Protein AF-A0A0C9UGR8-F1 (afdb_monomer_lite)

Organism: Sphaerobolus stellatus (strain SS14) (NCBI:txid990650)

Radius of gyration: 20.51 Å; chains: 1; bounding box: 26×52×56 Å

Structure (mmCIF, N/CA/C/O backbone):
data_AF-A0A0C9UGR8-F1
#
_entry.id   AF-A0A0C9UGR8-F1
#
loop_
_atom_site.group_PDB
_atom_site.id
_atom_site.type_symbol
_atom_site.label_atom_id
_atom_site.label_alt_id
_atom_site.label_comp_id
_atom_site.label_asym_id
_atom_site.label_entity_id
_atom_site.label_seq_id
_atom_site.pdbx_PDB_ins_code
_atom_site.Cartn_x
_atom_site.Cartn_y
_atom_site.Cartn_z
_atom_site.occupancy
_atom_site.B_iso_or_equiv
_atom_site.auth_seq_id
_atom_site.auth_comp_id
_atom_site.auth_asym_id
_atom_site.auth_atom_id
_atom_site.pdbx_PDB_model_num
ATOM 1 N N . MET A 1 1 ? -17.859 22.526 47.858 1.00 44.75 1 MET A N 1
ATOM 2 C CA . MET A 1 1 ? -17.879 22.739 46.397 1.00 44.75 1 MET A CA 1
ATOM 3 C C . MET A 1 1 ? -16.640 22.083 45.815 1.00 44.75 1 MET A C 1
ATOM 5 O O . MET A 1 1 ? -15.570 22.665 45.897 1.00 44.75 1 MET A O 1
ATOM 9 N N . CYS A 1 2 ? -16.788 20.860 45.307 1.00 41.75 2 CYS A N 1
ATOM 10 C CA . CYS A 1 2 ? -15.767 20.139 44.541 1.00 41.75 2 CYS A CA 1
ATOM 11 C C . CYS A 1 2 ? -16.459 19.508 43.328 1.00 41.75 2 CYS A C 1
ATOM 13 O O . CYS A 1 2 ? -16.460 18.296 43.170 1.00 41.75 2 CYS A O 1
ATOM 15 N N . ASP A 1 3 ? -17.097 20.335 42.502 1.00 48.06 3 ASP A N 1
ATOM 16 C CA . ASP A 1 3 ? -17.665 19.897 41.228 1.00 48.06 3 ASP A CA 1
ATOM 17 C C . ASP A 1 3 ? -16.686 20.242 40.109 1.00 48.06 3 ASP A C 1
ATOM 19 O O . ASP A 1 3 ? -16.959 21.067 39.241 1.00 48.06 3 ASP A O 1
ATOM 23 N N . ILE A 1 4 ? -15.514 19.604 40.122 1.00 55.28 4 ILE A N 1
ATOM 24 C CA . ILE A 1 4 ? -14.797 19.414 38.864 1.00 55.28 4 ILE A CA 1
ATOM 25 C C . ILE A 1 4 ? -15.451 18.195 38.228 1.00 55.28 4 ILE A C 1
ATOM 27 O O . ILE A 1 4 ? -15.062 17.057 38.489 1.00 55.28 4 ILE A O 1
ATOM 31 N N . LYS A 1 5 ? -16.484 18.432 37.412 1.00 59.34 5 LYS A N 1
ATOM 32 C CA . LYS A 1 5 ? -16.940 17.441 36.437 1.00 59.34 5 LYS A CA 1
ATOM 33 C C . LYS A 1 5 ? -15.803 17.210 35.445 1.00 59.34 5 LYS A C 1
ATOM 35 O O . LYS A 1 5 ? -15.747 17.828 34.388 1.00 59.34 5 LYS A O 1
ATOM 40 N N . TRP A 1 6 ? -14.899 16.302 35.791 1.00 51.97 6 TRP A N 1
ATOM 41 C CA . TRP A 1 6 ? -14.014 15.629 34.848 1.00 51.97 6 TRP A CA 1
ATOM 42 C C . TRP A 1 6 ? -14.821 14.560 34.098 1.00 51.97 6 TRP A C 1
ATOM 44 O O . TRP A 1 6 ? -14.461 13.386 34.053 1.00 51.97 6 TRP A O 1
ATOM 54 N N . GLU A 1 7 ? -15.947 14.954 33.500 1.00 60.94 7 GLU A N 1
ATOM 55 C CA . GLU A 1 7 ? -16.468 14.186 32.381 1.00 60.94 7 GLU A CA 1
ATOM 56 C C . GLU A 1 7 ? -15.548 14.546 31.223 1.00 60.94 7 GLU A C 1
ATOM 58 O O . GLU A 1 7 ? -15.772 15.506 30.486 1.00 60.94 7 GLU A O 1
ATOM 63 N N . ALA A 1 8 ? -14.448 13.801 31.121 1.00 58.97 8 ALA A N 1
ATOM 64 C CA . ALA A 1 8 ? -13.691 13.702 29.897 1.00 58.97 8 ALA A CA 1
ATOM 65 C C . ALA A 1 8 ? -14.714 13.519 28.773 1.00 58.97 8 ALA A C 1
ATOM 67 O O . ALA A 1 8 ? -15.338 12.458 28.668 1.00 58.97 8 ALA A O 1
ATOM 6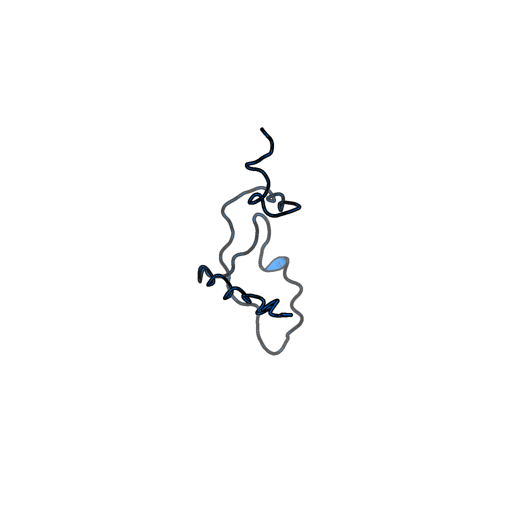8 N N . GLN A 1 9 ? -14.928 14.560 27.966 1.00 61.94 9 GLN A N 1
ATOM 69 C CA . GLN A 1 9 ? -15.571 14.416 26.673 1.00 61.94 9 GLN A CA 1
ATOM 70 C C . GLN A 1 9 ? -14.658 13.475 25.896 1.00 61.94 9 GLN A C 1
ATOM 72 O O . GLN A 1 9 ? -13.716 13.908 25.239 1.00 61.94 9 GLN A O 1
ATOM 77 N N . ARG A 1 10 ? -14.885 12.164 26.046 1.00 62.78 10 ARG A N 1
ATOM 78 C CA . ARG A 1 10 ? -14.345 11.141 25.164 1.00 62.78 10 ARG A CA 1
ATOM 79 C C . ARG A 1 10 ? -14.925 11.491 23.810 1.00 62.78 10 ARG A C 1
ATOM 81 O O . ARG A 1 10 ? -16.085 11.205 23.527 1.00 62.78 10 ARG A O 1
ATOM 88 N N . THR A 1 11 ? -14.152 12.256 23.055 1.00 71.94 11 THR A N 1
ATOM 89 C CA . THR A 1 11 ? -14.508 12.711 21.726 1.00 71.94 11 THR A CA 1
ATOM 90 C C . THR A 1 11 ? -14.839 11.474 20.907 1.00 71.94 11 THR A C 1
ATOM 92 O O . THR A 1 11 ? -14.107 10.481 20.917 1.00 71.94 11 THR A O 1
ATOM 95 N N . ASN A 1 12 ? -16.000 11.494 20.256 1.00 82.06 12 ASN A N 1
ATOM 96 C CA . ASN A 1 12 ? -16.356 10.418 19.345 1.00 82.06 12 ASN A CA 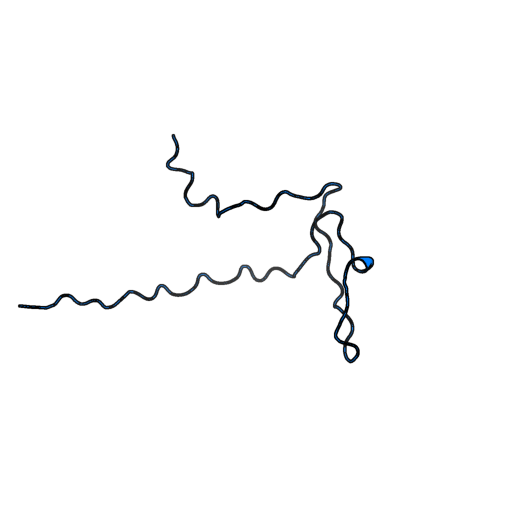1
ATOM 97 C C . ASN A 1 12 ? -15.270 10.326 18.260 1.00 82.06 12 ASN A C 1
ATOM 99 O O . ASN A 1 12 ? -14.837 11.368 17.758 1.00 82.06 12 ASN A O 1
ATOM 103 N N . PRO A 1 13 ? -14.817 9.115 17.896 1.00 87.12 13 PRO A N 1
ATOM 104 C CA . PRO A 1 13 ? -13.797 8.951 16.872 1.00 87.12 13 PRO A CA 1
ATOM 105 C C . PRO A 1 13 ? -14.283 9.536 15.545 1.00 87.12 13 PRO A C 1
ATOM 107 O O . PRO A 1 13 ? -15.451 9.389 15.173 1.00 87.12 13 PRO A O 1
ATOM 110 N N . VAL A 1 14 ? -13.374 10.187 14.820 1.00 87.06 14 VAL A N 1
ATOM 111 C CA . VAL A 1 14 ? -13.671 10.718 13.488 1.00 87.06 14 VAL A CA 1
ATOM 112 C C . VAL A 1 14 ? -14.000 9.541 12.556 1.00 87.06 14 VAL A C 1
ATOM 114 O O . VAL A 1 14 ? -13.225 8.581 12.499 1.00 87.06 14 VAL A O 1
ATOM 117 N N . PRO A 1 15 ? -15.130 9.572 11.825 1.00 91.25 15 PRO A N 1
ATOM 118 C CA . PRO A 1 15 ? -15.491 8.496 10.911 1.00 91.25 15 PRO A CA 1
ATOM 119 C C . PRO A 1 15 ? -14.443 8.275 9.812 1.00 91.25 15 PRO A C 1
ATOM 121 O O . PRO A 1 15 ? -13.868 9.221 9.276 1.00 91.25 15 PRO A O 1
ATOM 124 N N . ALA A 1 16 ? -14.237 7.015 9.424 1.00 91.19 16 ALA A N 1
ATOM 125 C CA . ALA A 1 16 ? -13.332 6.672 8.332 1.00 91.19 16 ALA A CA 1
ATOM 126 C C . ALA A 1 16 ? -13.851 7.174 6.973 1.00 91.19 16 ALA A C 1
ATOM 128 O O . ALA A 1 16 ? -15.048 7.134 6.692 1.00 91.19 16 ALA A O 1
ATOM 129 N N . VAL A 1 17 ? -12.924 7.525 6.079 1.00 92.44 17 VAL A N 1
ATOM 130 C CA . VAL A 1 17 ? -13.203 8.004 4.707 1.00 92.44 17 VAL A CA 1
ATOM 131 C C . VAL A 1 17 ? -13.739 6.889 3.782 1.00 92.44 17 VAL A C 1
ATOM 133 O O . VAL A 1 17 ? -14.137 7.151 2.654 1.00 92.44 17 VAL A O 1
ATOM 136 N N . LYS A 1 18 ? -13.779 5.631 4.250 1.00 93.25 18 LYS A N 1
ATOM 137 C CA . LYS A 1 18 ? -14.289 4.448 3.519 1.00 93.25 18 LYS A CA 1
ATOM 138 C C . LYS A 1 18 ? -13.661 4.228 2.131 1.00 93.25 18 LYS A C 1
ATOM 140 O O . LYS A 1 18 ? -14.267 3.595 1.270 1.00 93.25 18 LYS A O 1
ATOM 145 N N . LYS A 1 19 ? -12.438 4.717 1.912 1.00 91.56 19 LYS A N 1
ATOM 146 C CA . LYS A 1 19 ? -11.674 4.421 0.697 1.00 91.56 19 LYS A CA 1
ATOM 147 C C . LYS A 1 19 ? -11.116 2.989 0.745 1.00 91.56 19 LYS A C 1
ATOM 149 O O . LYS A 1 19 ? -10.695 2.562 1.824 1.00 91.56 19 LYS A O 1
ATOM 154 N N . PRO A 1 20 ? -11.086 2.253 -0.383 1.00 94.31 20 PRO A N 1
ATOM 155 C CA . PRO A 1 20 ? -10.363 0.989 -0.461 1.00 94.31 20 PRO A CA 1
ATOM 156 C C . PRO A 1 20 ? -8.880 1.185 -0.135 1.00 94.31 20 PRO A C 1
ATOM 158 O O . PRO A 1 20 ? -8.323 2.260 -0.363 1.00 94.31 20 PRO A O 1
ATOM 161 N N . ALA A 1 21 ? -8.238 0.137 0.374 1.00 95.31 21 ALA A N 1
ATOM 162 C CA . ALA A 1 21 ? -6.791 0.133 0.531 1.00 95.31 21 ALA A CA 1
ATOM 163 C C . ALA A 1 21 ? -6.097 0.109 -0.842 1.00 95.31 21 ALA A C 1
ATOM 165 O O . ALA A 1 21 ? -6.591 -0.508 -1.791 1.00 95.31 21 ALA A O 1
ATOM 166 N N . THR A 1 22 ? -4.938 0.754 -0.921 1.00 96.44 22 THR A N 1
ATOM 167 C CA . THR A 1 22 ? -4.069 0.798 -2.100 1.00 96.44 22 THR A CA 1
ATOM 168 C C . THR A 1 22 ? -2.639 0.447 -1.706 1.00 96.44 22 THR A C 1
ATOM 170 O O . THR A 1 22 ? -2.255 0.565 -0.540 1.00 96.44 22 THR A O 1
ATOM 173 N N . PHE A 1 23 ? -1.856 -0.030 -2.668 1.00 96.81 23 PHE A N 1
ATOM 174 C CA . PHE A 1 23 ? -0.411 -0.113 -2.517 1.00 96.81 23 PHE A CA 1
ATOM 175 C C . PHE A 1 23 ? 0.186 1.296 -2.599 1.00 96.81 23 PHE A C 1
ATOM 177 O O . PHE A 1 23 ? -0.186 2.037 -3.516 1.00 96.81 23 PHE A O 1
ATOM 184 N N . PRO A 1 24 ? 1.129 1.650 -1.707 1.00 96.31 24 PRO A N 1
ATOM 185 C CA . PRO A 1 24 ? 1.903 2.874 -1.850 1.00 96.31 24 PRO A CA 1
ATOM 186 C C . PRO A 1 24 ? 2.609 2.925 -3.204 1.00 96.31 24 PRO A C 1
ATOM 188 O O . PRO A 1 24 ? 2.888 1.884 -3.810 1.00 96.31 24 PRO A O 1
ATOM 191 N N . ALA A 1 25 ? 2.946 4.131 -3.654 1.00 95.88 25 ALA A N 1
ATOM 192 C CA . ALA A 1 25 ? 3.695 4.315 -4.888 1.00 95.88 25 ALA A CA 1
ATOM 193 C C . ALA A 1 25 ? 4.958 3.438 -4.911 1.00 95.88 25 ALA A C 1
ATOM 195 O O . ALA A 1 25 ? 5.613 3.238 -3.886 1.00 95.88 25 ALA A O 1
ATOM 196 N N . THR A 1 26 ? 5.284 2.902 -6.089 1.00 95.31 26 THR A N 1
ATOM 197 C CA . THR A 1 26 ? 6.368 1.929 -6.353 1.00 95.31 26 THR A CA 1
ATOM 198 C C . THR A 1 26 ? 6.202 0.528 -5.750 1.00 95.31 26 THR A C 1
ATOM 200 O O . THR A 1 26 ? 6.916 -0.382 -6.170 1.00 95.31 26 THR A O 1
ATOM 203 N N . LYS A 1 27 ? 5.272 0.310 -4.810 1.00 96.19 27 LYS A N 1
ATOM 204 C CA . LYS A 1 27 ? 5.034 -1.013 -4.216 1.00 96.19 27 LYS A CA 1
ATOM 205 C C . LYS A 1 27 ? 4.012 -1.805 -5.003 1.00 96.19 27 LYS A C 1
ATOM 207 O O . LYS A 1 27 ? 3.075 -1.263 -5.583 1.00 96.19 27 LYS A O 1
ATOM 212 N N . THR A 1 28 ? 4.178 -3.119 -4.986 1.00 95.56 28 THR A N 1
ATOM 213 C CA . THR A 1 28 ? 3.351 -4.054 -5.732 1.00 95.56 28 THR A CA 1
ATOM 214 C C . THR A 1 28 ? 2.925 -5.258 -4.900 1.00 95.56 28 THR A C 1
ATOM 216 O O . THR A 1 28 ? 3.393 -5.481 -3.784 1.00 95.56 28 THR A O 1
ATOM 219 N N . ARG A 1 29 ? 2.059 -6.104 -5.473 1.00 95.94 29 ARG A N 1
ATOM 220 C CA . ARG A 1 29 ? 1.734 -7.419 -4.901 1.00 95.94 29 ARG A CA 1
ATOM 221 C C . ARG A 1 29 ? 2.983 -8.280 -4.669 1.00 95.94 29 ARG A C 1
ATOM 223 O O . ARG A 1 29 ? 2.976 -9.076 -3.738 1.00 95.94 29 ARG A O 1
ATOM 230 N N . ALA A 1 30 ? 4.017 -8.151 -5.503 1.00 95.19 30 ALA A N 1
ATOM 231 C CA . ALA A 1 30 ? 5.239 -8.944 -5.370 1.00 95.19 30 ALA A CA 1
ATOM 232 C C . ALA A 1 30 ? 6.025 -8.600 -4.093 1.00 95.19 30 ALA A C 1
ATOM 234 O O . ALA A 1 30 ? 6.750 -9.445 -3.580 1.00 95.19 30 ALA A O 1
ATOM 235 N N . ASP A 1 31 ? 5.829 -7.396 -3.551 1.00 96.31 31 ASP A N 1
ATOM 236 C CA . ASP A 1 31 ? 6.477 -6.935 -2.321 1.00 96.31 31 ASP A CA 1
ATOM 237 C C . ASP A 1 31 ? 5.761 -7.426 -1.051 1.00 96.31 31 ASP A C 1
ATOM 239 O O . ASP A 1 31 ? 6.240 -7.227 0.067 1.00 96.31 31 ASP A O 1
ATOM 243 N N . VAL A 1 32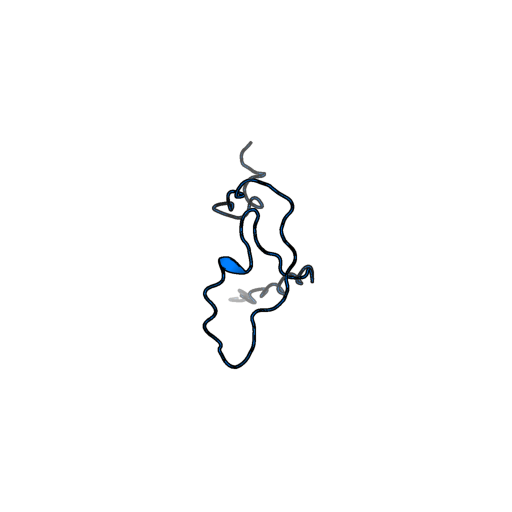 ? 4.602 -8.079 -1.196 1.00 96.94 32 VAL A N 1
ATOM 244 C CA . VAL A 1 32 ? 3.838 -8.611 -0.067 1.00 96.94 32 VAL A CA 1
ATOM 245 C C . VAL A 1 32 ? 4.438 -9.931 0.404 1.00 96.94 32 VAL A C 1
ATOM 247 O O . VAL A 1 32 ? 4.376 -10.952 -0.278 1.00 96.94 32 VAL A O 1
ATOM 250 N N . GLN A 1 33 ? 4.917 -9.944 1.644 1.00 97.19 33 GLN A N 1
ATOM 251 C CA . GLN A 1 33 ? 5.320 -11.164 2.340 1.00 97.19 33 GLN A CA 1
ATOM 252 C C . GLN A 1 33 ? 4.085 -11.861 2.936 1.00 97.19 33 GLN A C 1
ATOM 254 O O . GLN A 1 33 ? 3.733 -11.668 4.099 1.00 97.19 33 GLN A O 1
ATOM 259 N N . GLN A 1 34 ? 3.365 -12.631 2.114 1.00 95.12 34 GLN A N 1
ATOM 260 C CA . GLN A 1 34 ? 2.114 -13.272 2.528 1.00 95.12 34 GLN A CA 1
ATOM 261 C C . GLN A 1 34 ? 2.357 -14.389 3.558 1.00 95.12 34 GLN A C 1
ATOM 263 O O . GLN A 1 34 ? 2.988 -15.397 3.258 1.00 95.12 34 GLN A O 1
ATOM 268 N N . ALA A 1 35 ? 1.782 -14.231 4.754 1.00 95.88 35 ALA A N 1
ATOM 269 C CA . ALA A 1 35 ? 1.868 -15.225 5.829 1.00 95.88 35 ALA A CA 1
ATOM 270 C C . ALA A 1 35 ? 0.649 -16.163 5.901 1.00 95.88 35 ALA A C 1
ATOM 272 O O . ALA A 1 35 ? 0.764 -17.315 6.316 1.00 95.88 35 ALA A O 1
ATOM 273 N N . CYS A 1 36 ? -0.537 -15.688 5.506 1.00 95.50 36 CYS A N 1
ATOM 274 C CA . CYS A 1 36 ? -1.742 -16.514 5.510 1.00 95.50 36 CYS A CA 1
ATOM 275 C C . CYS A 1 36 ? -1.761 -17.419 4.274 1.00 95.50 36 CYS A C 1
ATOM 277 O O . CYS A 1 36 ? -1.919 -16.935 3.156 1.00 95.50 36 CYS A O 1
ATOM 279 N N . LEU A 1 37 ? -1.619 -18.731 4.469 1.00 94.00 37 LEU A N 1
ATOM 280 C CA . LEU A 1 37 ? -1.676 -19.711 3.375 1.00 94.00 37 LEU A CA 1
ATOM 281 C C . LEU A 1 37 ? -3.111 -20.131 3.029 1.00 94.00 37 LEU A C 1
ATOM 283 O O . LEU A 1 37 ? -3.375 -20.563 1.912 1.00 94.00 37 LEU A O 1
ATOM 287 N N . ALA A 1 38 ? -4.042 -19.987 3.975 1.00 97.25 38 ALA A N 1
ATOM 288 C CA . ALA A 1 38 ? -5.440 -20.373 3.794 1.00 97.25 38 ALA A CA 1
ATOM 289 C C . ALA A 1 38 ? -6.236 -19.384 2.925 1.00 97.25 38 ALA A C 1
ATOM 291 O O . ALA A 1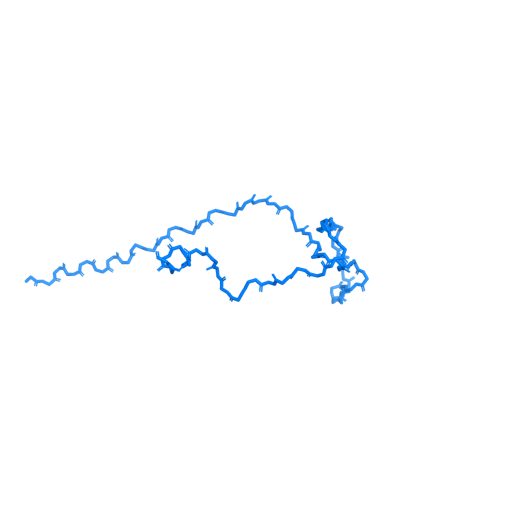 38 ? -7.286 -19.743 2.400 1.00 97.25 38 ALA A O 1
ATOM 292 N N . SER A 1 39 ? -5.763 -18.141 2.785 1.00 96.44 39 SER A N 1
ATOM 293 C CA . SER A 1 39 ? -6.442 -17.103 2.009 1.00 96.44 39 SER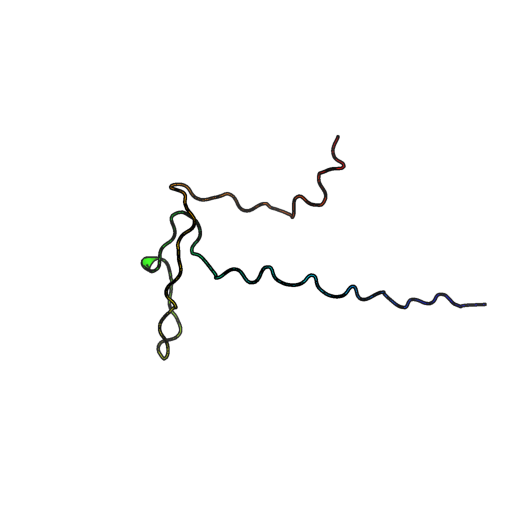 A CA 1
ATOM 294 C C . SER A 1 39 ? -5.434 -16.197 1.294 1.00 96.44 39 SER A C 1
ATOM 296 O O . SER A 1 39 ? -4.482 -15.741 1.934 1.00 96.44 39 SER A O 1
ATOM 298 N N . PRO A 1 40 ? -5.619 -15.922 -0.012 1.00 94.62 40 PRO A N 1
ATOM 299 C CA . PRO A 1 40 ? -4.716 -15.074 -0.779 1.00 94.62 40 PRO A CA 1
ATOM 300 C C . PRO A 1 40 ? -4.810 -13.601 -0.363 1.00 94.62 40 PRO A C 1
ATOM 302 O O . PRO A 1 40 ? -5.876 -13.106 0.007 1.00 94.62 40 PRO A O 1
ATOM 305 N N . PHE A 1 41 ? -3.704 -12.864 -0.498 1.00 96.38 41 PHE A N 1
ATOM 306 C CA . PHE A 1 41 ? -3.720 -11.412 -0.317 1.00 96.38 41 PHE A CA 1
ATOM 307 C C . PHE A 1 41 ? -4.657 -10.742 -1.350 1.00 96.38 41 PHE A C 1
ATOM 309 O O . PHE A 1 41 ? -4.607 -11.098 -2.535 1.00 96.38 41 PHE A O 1
ATOM 316 N N . PRO A 1 42 ? -5.498 -9.765 -0.963 1.00 95.12 42 PRO A N 1
ATOM 317 C CA . PRO A 1 42 ? -6.494 -9.158 -1.853 1.00 95.12 42 PRO A CA 1
ATOM 318 C C . PRO A 1 42 ? -5.877 -8.409 -3.042 1.00 95.12 42 PRO A C 1
ATOM 320 O O . PRO A 1 42 ? -4.710 -8.024 -3.022 1.00 95.12 42 PRO A O 1
ATOM 323 N N . ASN A 1 43 ? -6.651 -8.209 -4.114 1.00 95.31 43 ASN A N 1
ATOM 324 C CA . ASN A 1 43 ? -6.280 -7.326 -5.229 1.00 95.31 43 ASN A CA 1
ATOM 325 C C . ASN A 1 43 ? -6.536 -5.870 -4.841 1.00 95.31 43 ASN A C 1
ATOM 327 O O . ASN A 1 43 ? -7.685 -5.495 -4.621 1.00 95.31 43 ASN A O 1
ATOM 331 N N . LEU A 1 44 ? -5.471 -5.070 -4.769 1.00 97.00 44 LEU A N 1
ATOM 332 C CA . LEU A 1 44 ? -5.528 -3.641 -4.465 1.00 97.00 44 LEU A CA 1
ATOM 333 C C . LEU A 1 44 ? -5.058 -2.827 -5.675 1.00 97.00 44 LEU A C 1
ATOM 335 O O . LEU A 1 44 ? -4.262 -3.311 -6.482 1.00 97.00 44 LEU A O 1
ATOM 339 N N . ALA A 1 45 ? -5.546 -1.594 -5.787 1.00 96.56 45 ALA A N 1
ATOM 340 C CA . ALA A 1 45 ? -5.008 -0.623 -6.736 1.00 96.56 45 ALA A CA 1
ATOM 341 C C . ALA A 1 45 ? -3.683 -0.032 -6.220 1.00 96.56 45 ALA A C 1
ATOM 343 O O . ALA A 1 45 ? -3.335 -0.213 -5.054 1.00 96.56 45 ALA A O 1
ATOM 344 N N . PHE A 1 46 ? -2.963 0.683 -7.081 1.00 95.12 46 PHE A N 1
ATOM 345 C CA . PHE A 1 46 ? -1.699 1.350 -6.755 1.00 95.12 46 PHE A CA 1
ATOM 346 C C . PHE A 1 46 ? -1.909 2.858 -6.694 1.00 95.12 46 PHE A C 1
ATOM 348 O O . PHE A 1 46 ? -2.673 3.412 -7.493 1.00 95.12 46 PHE A O 1
ATOM 355 N N . ASP A 1 47 ? -1.212 3.520 -5.779 1.00 94.44 47 ASP A N 1
ATOM 356 C CA . ASP A 1 47 ? -1.111 4.971 -5.804 1.00 94.44 47 ASP A CA 1
ATOM 357 C C . ASP A 1 47 ? -0.403 5.411 -7.096 1.00 94.44 47 ASP A C 1
ATOM 359 O O . ASP A 1 47 ? 0.547 4.779 -7.567 1.00 94.44 47 ASP A O 1
ATOM 363 N N . LYS A 1 48 ? -0.910 6.482 -7.714 1.00 90.69 48 LYS A N 1
ATOM 364 C CA . LYS A 1 48 ? -0.395 6.991 -8.989 1.00 90.69 48 LYS A CA 1
ATOM 365 C C . LYS A 1 48 ? 0.869 7.809 -8.753 1.00 90.69 48 LYS A C 1
ATOM 367 O O . LYS A 1 48 ? 0.785 9.026 -8.653 1.00 90.69 48 LYS A O 1
ATOM 372 N N . ASP A 1 49 ? 2.014 7.148 -8.694 1.00 91.38 49 ASP A N 1
ATOM 373 C CA . ASP A 1 49 ? 3.313 7.813 -8.766 1.00 91.38 49 ASP A CA 1
ATOM 374 C C . ASP A 1 49 ? 4.418 6.824 -9.169 1.00 91.38 49 ASP A C 1
ATOM 376 O O . ASP A 1 49 ? 4.255 5.604 -9.092 1.00 91.38 49 ASP A O 1
ATOM 380 N N . THR A 1 50 ? 5.544 7.364 -9.621 1.00 90.00 50 THR A N 1
ATOM 381 C CA . THR A 1 50 ? 6.747 6.617 -10.015 1.00 90.00 50 THR A CA 1
ATOM 382 C C . THR A 1 50 ? 7.833 6.626 -8.941 1.00 90.00 50 THR A C 1
ATOM 384 O O . THR A 1 50 ? 8.784 5.853 -9.041 1.00 90.00 50 THR A O 1
ATOM 387 N N . ILE A 1 51 ? 7.687 7.464 -7.911 1.00 94.00 51 ILE A N 1
ATOM 388 C CA . ILE A 1 51 ? 8.620 7.589 -6.787 1.00 94.00 51 ILE A CA 1
ATOM 389 C C . ILE A 1 51 ? 7.924 7.295 -5.457 1.00 94.00 51 ILE A C 1
ATOM 391 O O . ILE A 1 51 ? 6.714 7.473 -5.326 1.00 94.00 51 ILE A O 1
ATOM 395 N N . GLU A 1 52 ? 8.682 6.842 -4.456 1.00 93.38 52 GLU A N 1
ATOM 396 C CA . GLU A 1 52 ? 8.141 6.651 -3.109 1.00 93.38 52 GLU A CA 1
ATOM 397 C C . GLU A 1 52 ? 7.774 7.997 -2.477 1.00 93.38 52 GLU A C 1
ATOM 399 O O . GLU A 1 52 ? 8.544 8.959 -2.507 1.00 93.38 52 GLU A O 1
ATOM 404 N N . THR A 1 53 ? 6.589 8.057 -1.873 1.00 92.50 53 THR A N 1
ATOM 405 C CA . THR A 1 53 ? 6.128 9.245 -1.157 1.00 92.50 53 THR A CA 1
ATOM 406 C C . THR A 1 53 ? 6.661 9.240 0.272 1.00 92.50 53 THR A C 1
ATOM 408 O O . THR A 1 53 ? 6.462 8.276 1.013 1.00 92.50 53 THR A O 1
ATOM 411 N N . LEU A 1 54 ? 7.291 10.342 0.690 1.00 93.75 54 LEU A N 1
ATOM 412 C CA . LEU A 1 54 ? 7.706 10.530 2.078 1.00 93.75 54 LEU A CA 1
ATOM 413 C C . LEU A 1 54 ? 6.473 10.578 2.992 1.00 93.75 54 LEU A C 1
ATOM 415 O O . LEU A 1 54 ? 5.589 11.417 2.814 1.00 93.75 54 LEU A O 1
ATOM 419 N N . ILE A 1 55 ? 6.430 9.697 3.991 1.00 91.62 55 ILE A N 1
ATOM 420 C CA . ILE A 1 55 ? 5.377 9.709 5.008 1.00 91.62 55 ILE A CA 1
ATOM 421 C C . ILE A 1 55 ? 5.673 10.852 5.993 1.00 91.62 55 ILE A C 1
ATOM 423 O O . ILE A 1 55 ? 6.783 10.904 6.529 1.00 91.62 55 ILE A O 1
ATOM 427 N N . PRO A 1 56 ? 4.714 11.760 6.259 1.00 92.00 56 PRO A N 1
ATOM 428 C CA . PRO A 1 56 ? 4.892 12.808 7.256 1.00 92.00 56 PRO A CA 1
ATOM 429 C C . PRO A 1 56 ? 5.240 12.227 8.628 1.00 92.00 56 PRO A C 1
ATOM 431 O O . PRO A 1 56 ? 4.628 11.255 9.069 1.00 92.00 56 PRO A O 1
ATOM 434 N N . TYR A 1 57 ? 6.197 12.851 9.316 1.00 90.00 57 TYR A N 1
ATOM 435 C CA . TYR A 1 57 ? 6.618 12.421 10.653 1.00 90.00 57 TYR A CA 1
ATOM 436 C C . TYR A 1 57 ? 5.482 12.526 11.685 1.00 90.00 57 TYR A C 1
ATOM 438 O O . TYR A 1 57 ? 5.309 11.642 12.520 1.00 90.00 57 TYR A O 1
ATOM 446 N N . ILE A 1 58 ? 4.684 13.591 11.590 1.00 89.00 58 ILE A N 1
ATOM 447 C CA . ILE A 1 58 ? 3.468 13.828 12.371 1.00 89.00 58 ILE A CA 1
ATOM 448 C C . ILE A 1 58 ? 2.395 14.422 11.459 1.00 89.00 58 ILE A C 1
ATOM 450 O O . ILE A 1 58 ? 2.685 14.893 10.356 1.00 89.00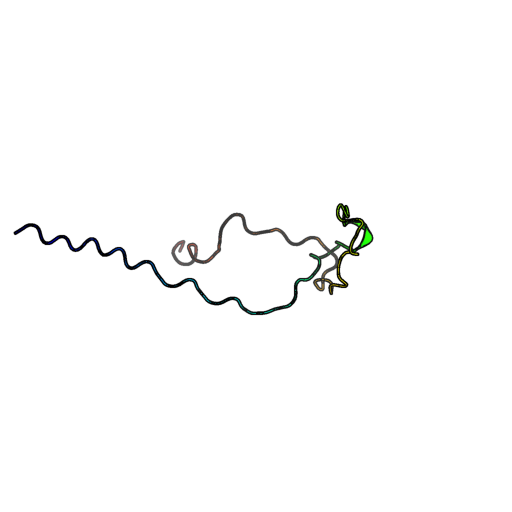 58 ILE A O 1
ATOM 454 N N . VAL A 1 59 ? 1.142 14.400 11.908 1.00 79.75 59 VAL A N 1
ATOM 455 C CA . VAL A 1 59 ? 0.043 15.030 11.175 1.00 79.75 59 VAL A CA 1
ATOM 456 C C . VAL A 1 59 ? 0.286 16.538 11.052 1.00 79.75 59 VAL A C 1
ATOM 458 O O . VAL A 1 59 ? 0.472 17.235 12.042 1.00 79.75 59 VAL A O 1
ATOM 461 N N . VAL A 1 60 ? 0.234 17.067 9.828 1.00 61.91 60 VAL A N 1
ATOM 462 C CA . VAL A 1 60 ? 0.298 18.515 9.535 1.00 61.91 60 VAL A CA 1
ATOM 463 C C . VAL A 1 60 ? -1.047 19.189 9.867 1.00 61.91 60 VAL A C 1
ATOM 465 O O . VAL A 1 60 ? -1.555 20.011 9.114 1.00 61.91 60 VAL A O 1
ATOM 468 N N . PHE A 1 61 ? -1.687 18.790 10.965 1.00 53.00 61 PHE A N 1
ATOM 469 C CA . PHE A 1 61 ? -2.807 19.536 11.538 1.00 53.00 61 PHE A CA 1
ATOM 470 C C . PHE A 1 61 ? -2.319 20.551 12.580 1.00 53.00 61 PHE A C 1
ATOM 472 O O . PHE A 1 61 ? -2.977 21.567 12.764 1.00 53.00 61 PHE A O 1
ATOM 479 N N . ASP A 1 62 ? -1.121 20.355 13.143 1.00 52.91 62 ASP A N 1
ATOM 480 C CA . ASP A 1 62 ? -0.561 21.222 14.191 1.00 52.91 62 ASP A CA 1
ATOM 481 C C . ASP A 1 62 ? 0.446 22.271 13.666 1.00 52.91 62 ASP A C 1
ATOM 483 O O . ASP A 1 62 ? 1.093 22.958 14.448 1.00 52.91 62 ASP A O 1
ATOM 487 N N . LEU A 1 63 ? 0.621 22.406 12.343 1.00 53.41 63 LEU A N 1
ATOM 488 C CA . LEU A 1 63 ? 1.642 23.287 11.739 1.00 53.41 63 LEU A CA 1
ATOM 489 C C . LEU A 1 63 ? 1.073 24.480 10.952 1.00 53.41 63 LEU A C 1
ATOM 491 O O . LEU A 1 63 ? 1.795 25.098 10.175 1.00 53.41 63 LEU A O 1
ATOM 495 N N . TRP A 1 64 ? -0.196 24.840 11.168 1.00 42.03 64 TRP A N 1
ATOM 496 C CA . TRP A 1 64 ? -0.727 26.144 10.732 1.00 42.03 64 TRP A CA 1
ATOM 497 C C . TRP A 1 64 ? -0.467 27.273 11.747 1.00 42.03 64 TRP A C 1
ATOM 499 O O . TRP A 1 64 ? -0.766 28.422 11.449 1.00 42.03 64 TRP A O 1
ATOM 509 N N . GLU A 1 65 ? 0.135 26.974 12.905 1.00 51.69 65 GLU A N 1
ATOM 510 C CA . GLU A 1 65 ? 0.556 27.971 13.908 1.00 51.69 65 GLU A CA 1
ATOM 511 C C . GLU A 1 65 ? 2.075 28.227 13.918 1.00 51.69 65 GLU A C 1
ATOM 513 O O . GLU A 1 65 ? 2.605 28.796 14.869 1.00 51.69 65 GLU A O 1
ATOM 518 N N . TYR A 1 66 ? 2.802 27.827 12.868 1.00 49.81 66 TYR A N 1
ATOM 519 C CA . TYR A 1 66 ? 4.228 28.153 12.721 1.00 49.81 66 TYR A CA 1
ATOM 520 C C . TYR A 1 66 ? 4.473 29.193 11.618 1.00 49.81 66 TYR A C 1
ATOM 522 O O . TYR A 1 66 ? 5.306 28.993 10.733 1.00 49.81 66 TYR A O 1
ATOM 530 N N . ASN A 1 67 ? 3.704 30.288 11.657 1.00 41.16 67 ASN A N 1
ATOM 531 C CA . ASN A 1 67 ? 4.087 31.599 11.123 1.00 41.16 67 ASN A CA 1
ATOM 532 C C . ASN A 1 67 ? 3.229 32.712 11.732 1.00 41.16 67 ASN A C 1
ATOM 534 O O . ASN A 1 67 ? 1.987 32.605 11.630 1.00 41.16 67 ASN A O 1
#

pLDDT: mean 82.24, std 18.62, range [41.16, 97.25]

Foldseek 3Di:
DPPPPPPPPPDDDDDDPPDDDAAFAPDDPVPDPDDDPPDDDDDHHHDPDNDGDDDDPDDCPPVVPVD

InterPro domains:
  IPR024589 Fungal ligninase, C-terminal [PF11895] (13-56)

Sequence (67 aa):
MCDIKWEAQRTNPVPAVKKPATFPATKTRADVQQACLASPFPNLAFDKDTIETLIPYIVVFDLWEYN

Secondary structure (DSSP, 8-state):
----------PPPPPP--PPPEEPTT--GGG-----SSSPPPP-EE-S-SSPPPPPSS-TTS-SS--